Protein AF-A0A9X0RTL1-F1 (afdb_monomer_lite)

Structure (mmCIF, N/CA/C/O backbone):
data_AF-A0A9X0RTL1-F1
#
_entry.id   AF-A0A9X0RTL1-F1
#
loop_
_atom_site.group_PDB
_atom_site.id
_atom_site.type_symbol
_atom_site.label_atom_id
_atom_site.label_alt_id
_atom_site.label_comp_id
_atom_site.label_asym_id
_atom_site.label_entity_id
_atom_site.label_seq_id
_atom_site.pdbx_PDB_ins_code
_atom_site.Cartn_x
_atom_site.Cartn_y
_atom_site.Cartn_z
_atom_site.occupancy
_atom_site.B_iso_or_equiv
_atom_site.auth_seq_id
_atom_site.auth_comp_id
_atom_site.auth_asym_id
_atom_site.auth_atom_id
_atom_site.pdbx_PDB_model_num
ATOM 1 N N . MET A 1 1 ? 36.700 43.758 -22.599 1.00 49.62 1 MET A N 1
ATOM 2 C CA . MET A 1 1 ? 37.039 42.354 -22.897 1.00 49.62 1 MET A CA 1
ATOM 3 C C . MET A 1 1 ? 35.869 41.517 -22.411 1.00 49.62 1 MET A C 1
ATOM 5 O O . MET A 1 1 ? 35.701 41.418 -21.204 1.00 49.62 1 MET A O 1
ATOM 9 N N . MET A 1 2 ? 34.995 41.052 -23.309 1.00 46.25 2 MET A N 1
ATOM 10 C CA . MET A 1 2 ? 33.991 40.045 -22.949 1.00 46.25 2 MET A CA 1
ATOM 11 C C . MET A 1 2 ? 34.729 38.716 -22.858 1.00 46.25 2 MET A C 1
ATOM 13 O O . MET A 1 2 ? 35.279 38.254 -23.850 1.00 46.25 2 MET A O 1
ATOM 17 N N . THR A 1 3 ? 34.819 38.157 -21.659 1.00 54.69 3 THR A N 1
ATOM 18 C CA . THR A 1 3 ? 35.261 36.779 -21.466 1.00 54.69 3 THR A CA 1
ATOM 19 C C . THR A 1 3 ? 34.149 35.872 -21.978 1.00 54.69 3 THR A C 1
ATOM 21 O O . THR A 1 3 ? 33.061 35.871 -21.403 1.00 54.69 3 THR A O 1
ATOM 24 N N . GLU A 1 4 ? 34.396 35.152 -23.071 1.00 53.84 4 GLU A N 1
ATOM 25 C CA . GLU A 1 4 ? 33.546 34.037 -23.487 1.00 53.84 4 GLU A CA 1
ATOM 26 C C . GLU A 1 4 ? 33.506 33.017 -22.344 1.00 53.84 4 GLU A C 1
ATOM 28 O O . GLU A 1 4 ? 34.544 32.582 -21.840 1.00 53.84 4 GLU A O 1
ATOM 33 N N . VAL A 1 5 ? 32.299 32.710 -21.872 1.00 61.47 5 VAL A N 1
ATOM 34 C CA . VAL A 1 5 ? 32.075 31.659 -20.880 1.00 61.47 5 VAL A CA 1
ATOM 35 C C . VAL A 1 5 ? 32.164 30.342 -21.653 1.00 61.47 5 VAL A C 1
ATOM 37 O O . VAL A 1 5 ? 31.440 30.210 -22.638 1.00 61.47 5 VAL A O 1
ATOM 40 N N . PRO A 1 6 ? 33.053 29.402 -21.296 1.00 62.47 6 PRO A N 1
ATOM 41 C CA . PRO A 1 6 ? 33.150 28.146 -22.026 1.00 62.47 6 PRO A CA 1
ATOM 42 C C . PRO A 1 6 ? 31.836 27.370 -21.888 1.00 62.47 6 PRO A C 1
ATOM 44 O O . PRO A 1 6 ? 31.351 27.175 -20.771 1.00 62.47 6 PRO A O 1
ATOM 47 N N . ASP A 1 7 ? 31.277 26.936 -23.018 1.00 62.09 7 ASP A N 1
ATOM 48 C CA . ASP A 1 7 ? 30.172 25.980 -23.053 1.00 62.09 7 ASP A CA 1
ATOM 49 C C . ASP A 1 7 ? 30.628 24.695 -22.352 1.00 62.09 7 ASP A C 1
ATOM 51 O O . ASP A 1 7 ? 31.564 24.018 -22.786 1.00 62.09 7 ASP A O 1
ATOM 55 N N . VAL A 1 8 ? 30.011 24.387 -21.213 1.00 63.62 8 VAL A N 1
ATOM 56 C CA . VAL A 1 8 ? 30.230 23.116 -20.525 1.00 63.62 8 VAL A CA 1
ATOM 57 C C . VAL A 1 8 ? 29.354 22.086 -21.225 1.00 63.62 8 VAL A C 1
ATOM 59 O O . VAL A 1 8 ? 28.162 21.986 -20.939 1.00 63.62 8 VAL A O 1
ATOM 62 N N . GLU A 1 9 ? 29.933 21.321 -22.149 1.00 72.56 9 GLU A N 1
ATOM 63 C CA . GLU A 1 9 ? 29.260 20.154 -22.719 1.00 72.56 9 GLU A CA 1
ATOM 64 C C . GLU A 1 9 ? 29.045 19.109 -21.615 1.00 72.56 9 GLU A C 1
ATOM 66 O O . GLU A 1 9 ? 29.993 18.536 -21.073 1.00 72.56 9 GLU A O 1
ATOM 71 N N . ILE A 1 10 ? 27.783 18.877 -21.250 1.00 76.50 10 ILE A N 1
ATOM 72 C CA . ILE A 1 10 ? 27.404 17.804 -20.333 1.00 76.50 10 ILE A CA 1
ATOM 73 C C . ILE A 1 10 ? 27.265 16.527 -21.160 1.00 76.50 10 ILE A C 1
ATOM 75 O O . ILE A 1 10 ? 26.324 16.391 -21.94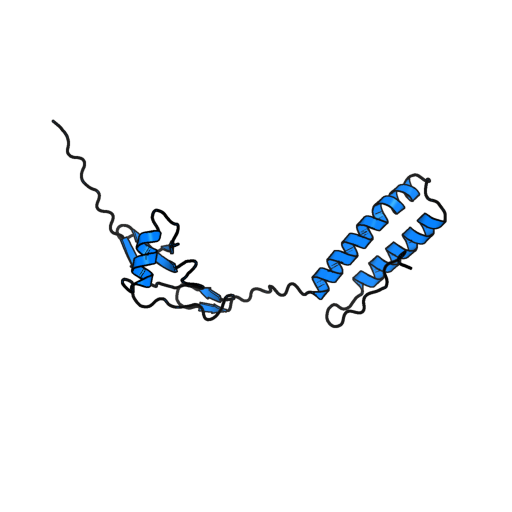1 1.00 76.50 10 ILE A O 1
ATOM 79 N N . ASN A 1 11 ? 28.183 15.578 -20.980 1.00 84.88 11 ASN A N 1
ATOM 80 C CA . ASN A 1 11 ? 28.073 14.264 -21.607 1.00 84.88 11 ASN A CA 1
ATOM 81 C C . ASN A 1 11 ? 27.231 13.334 -20.722 1.00 84.88 11 ASN A C 1
ATOM 83 O O . ASN A 1 11 ? 27.549 13.152 -19.544 1.00 84.88 11 ASN A O 1
ATOM 87 N N . ILE A 1 12 ? 26.175 12.738 -21.279 1.00 88.00 1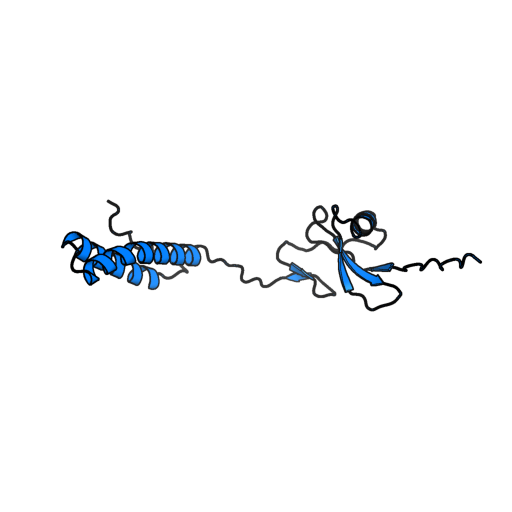2 ILE A N 1
ATOM 88 C CA . ILE A 1 12 ? 25.281 11.820 -20.561 1.00 88.00 12 ILE A CA 1
ATOM 89 C C . ILE A 1 12 ? 25.272 10.467 -21.270 1.00 88.00 12 ILE A C 1
ATOM 91 O O . ILE A 1 12 ? 24.780 10.335 -22.388 1.00 88.00 12 ILE A O 1
ATOM 95 N N . ASP A 1 13 ? 25.771 9.447 -20.581 1.00 91.56 13 ASP A N 1
ATOM 96 C CA . ASP A 1 13 ? 25.699 8.054 -21.008 1.00 91.56 13 ASP A CA 1
ATOM 97 C C . ASP A 1 13 ? 24.473 7.384 -20.384 1.00 91.56 13 ASP A C 1
ATOM 99 O O . ASP A 1 13 ? 24.298 7.424 -19.168 1.00 91.56 13 ASP A O 1
ATOM 103 N N . VAL A 1 14 ? 23.655 6.709 -21.195 1.00 92.50 14 VAL A N 1
ATOM 104 C CA . VAL A 1 14 ? 22.424 6.035 -20.746 1.00 92.50 14 VAL A CA 1
ATOM 105 C C . VAL A 1 14 ? 22.470 4.557 -21.120 1.00 92.50 14 VAL A C 1
ATOM 107 O O . VAL A 1 14 ? 22.787 4.208 -22.258 1.00 92.50 14 VAL A O 1
ATOM 110 N N . LYS A 1 15 ? 22.180 3.664 -20.165 1.00 92.69 15 LYS A N 1
ATOM 111 C CA . LYS A 1 15 ? 22.222 2.204 -20.367 1.00 92.69 15 LYS A CA 1
ATOM 112 C C . LYS A 1 15 ? 21.119 1.481 -19.594 1.00 92.69 15 LYS A C 1
ATOM 114 O O . LYS A 1 15 ? 20.515 2.020 -18.674 1.00 92.69 15 LYS A O 1
ATOM 119 N N . LYS A 1 16 ? 20.908 0.209 -19.954 1.00 92.19 16 LYS A N 1
ATOM 120 C CA . LYS A 1 16 ? 19.968 -0.730 -19.308 1.00 92.19 16 LYS A CA 1
ATOM 121 C C . LYS A 1 16 ? 18.547 -0.163 -19.133 1.00 92.19 16 LYS A C 1
ATOM 123 O O . LYS A 1 16 ? 18.049 -0.141 -17.999 1.00 92.19 16 LYS A O 1
ATOM 128 N N . PRO A 1 17 ? 17.895 0.259 -20.232 1.00 94.00 17 PRO A N 1
ATOM 129 C CA . PRO A 1 17 ? 16.516 0.704 -20.164 1.00 94.00 17 PRO A CA 1
ATOM 130 C C . PRO A 1 17 ? 15.613 -0.451 -19.719 1.00 94.00 17 PRO A C 1
ATOM 132 O O . PRO A 1 17 ? 15.705 -1.581 -20.215 1.00 94.00 17 PRO A O 1
ATOM 135 N N . ARG A 1 18 ? 14.749 -0.174 -18.752 1.00 94.44 18 ARG A N 1
ATOM 136 C CA . ARG A 1 18 ? 13.845 -1.143 -18.131 1.00 94.44 18 ARG A CA 1
ATOM 137 C C . ARG A 1 18 ? 12.577 -0.433 -17.680 1.00 94.44 18 ARG A C 1
ATOM 139 O O . ARG A 1 18 ? 12.607 0.754 -17.394 1.00 94.44 18 ARG A O 1
ATOM 146 N N . SER A 1 19 ? 11.461 -1.141 -17.644 1.00 93.12 19 SER A N 1
ATOM 147 C CA . SER A 1 19 ? 10.200 -0.538 -17.218 1.00 93.12 19 SER A CA 1
ATOM 148 C C . SER A 1 19 ? 9.235 -1.596 -16.698 1.00 93.12 19 SER A C 1
ATOM 150 O O . SER A 1 19 ? 9.256 -2.738 -17.162 1.00 93.12 19 SER A O 1
ATOM 152 N N . VAL A 1 20 ? 8.408 -1.217 -15.725 1.00 88.31 20 VAL A N 1
ATOM 153 C CA . VAL A 1 20 ? 7.230 -1.995 -15.314 1.00 88.31 20 VAL A CA 1
ATOM 154 C C . VAL A 1 20 ? 6.054 -1.701 -16.247 1.00 88.31 20 VAL A C 1
ATOM 156 O O . VAL A 1 20 ? 5.372 -2.629 -16.668 1.00 88.31 20 VAL A O 1
ATOM 159 N N . ASP A 1 21 ? 5.875 -0.431 -16.608 1.00 89.31 21 ASP A N 1
ATOM 160 C CA . ASP A 1 21 ? 4.867 0.057 -17.544 1.00 89.31 21 ASP A CA 1
ATOM 161 C C . ASP A 1 21 ? 5.450 1.232 -18.341 1.00 89.31 21 ASP A C 1
ATOM 163 O O . ASP A 1 21 ? 5.743 2.299 -17.791 1.00 89.31 21 ASP A O 1
ATOM 167 N N . THR A 1 22 ? 5.644 1.016 -19.643 1.00 89.38 22 THR A N 1
ATOM 168 C CA . THR A 1 22 ? 6.265 1.999 -20.533 1.00 89.38 22 THR A CA 1
ATOM 169 C C . THR A 1 22 ? 5.404 3.224 -20.776 1.00 89.38 22 THR A C 1
ATOM 171 O O . THR A 1 22 ? 5.963 4.210 -21.231 1.00 89.38 22 THR A O 1
ATOM 174 N N . ASP A 1 23 ? 4.102 3.185 -20.474 1.00 88.88 23 ASP A N 1
ATOM 175 C CA . ASP A 1 23 ? 3.225 4.357 -20.572 1.00 88.88 23 ASP A CA 1
ATOM 176 C C . ASP A 1 23 ? 3.381 5.290 -19.357 1.00 88.88 23 ASP A C 1
ATOM 178 O O . ASP A 1 23 ? 3.018 6.467 -19.416 1.00 88.88 23 ASP A O 1
ATOM 182 N N . ILE A 1 24 ? 3.943 4.779 -18.253 1.00 88.31 24 ILE A N 1
ATOM 183 C CA . ILE A 1 24 ? 4.144 5.516 -16.999 1.00 88.31 24 ILE A CA 1
ATOM 184 C C . ILE A 1 24 ? 5.581 6.028 -16.893 1.00 88.31 24 ILE A C 1
ATOM 186 O O . ILE A 1 24 ? 5.800 7.206 -16.606 1.00 88.31 24 ILE A O 1
ATOM 190 N N . SER A 1 25 ? 6.571 5.155 -17.087 1.00 92.31 25 SER A N 1
ATOM 191 C CA . SER A 1 25 ? 7.980 5.519 -16.931 1.00 92.31 25 SER A CA 1
ATOM 192 C C . SER A 1 25 ? 8.931 4.530 -17.598 1.00 92.31 25 SER A C 1
ATOM 194 O O . SER A 1 25 ? 8.589 3.388 -17.906 1.00 92.31 25 SER A O 1
ATOM 196 N N . VAL A 1 26 ? 10.177 4.956 -17.793 1.00 94.00 26 VAL A N 1
ATOM 197 C CA . VAL A 1 26 ? 11.299 4.083 -18.140 1.00 94.00 26 VAL A CA 1
ATOM 198 C C . VAL A 1 26 ? 12.447 4.359 -17.179 1.00 94.00 26 VAL A C 1
ATOM 200 O O . VAL A 1 26 ? 12.964 5.470 -17.107 1.00 94.00 26 VAL A O 1
ATOM 203 N N . ASP A 1 27 ? 12.874 3.336 -16.451 1.00 94.06 27 ASP A N 1
ATOM 204 C CA . ASP A 1 27 ? 14.078 3.391 -15.635 1.00 94.06 27 ASP A CA 1
ATOM 205 C C . ASP A 1 27 ? 15.314 3.120 -16.496 1.00 94.06 27 ASP A C 1
ATOM 207 O O . ASP A 1 27 ? 15.352 2.209 -17.328 1.00 94.06 27 ASP A O 1
ATOM 211 N N . VAL A 1 28 ? 16.368 3.886 -16.258 1.00 93.00 28 VAL A N 1
ATOM 212 C CA . VAL A 1 28 ? 17.665 3.761 -16.922 1.00 93.00 28 VAL A CA 1
ATOM 213 C C . VAL A 1 28 ? 18.791 3.903 -15.903 1.00 93.00 28 VAL A C 1
ATOM 215 O O . VAL A 1 28 ? 18.600 4.427 -14.807 1.00 93.00 28 VAL A O 1
ATOM 218 N N . ASP A 1 29 ? 19.983 3.434 -16.256 1.00 93.88 29 ASP A N 1
ATOM 219 C CA . ASP A 1 29 ? 21.209 3.793 -15.550 1.00 93.88 29 ASP A CA 1
ATOM 220 C C . ASP A 1 29 ? 21.864 4.949 -16.328 1.00 93.88 29 ASP A C 1
ATOM 222 O O . ASP A 1 29 ? 22.193 4.774 -17.507 1.00 93.88 29 ASP A O 1
ATOM 226 N N . ILE A 1 30 ? 22.062 6.106 -15.688 1.00 92.56 30 ILE A N 1
ATOM 227 C CA . ILE A 1 30 ? 22.709 7.283 -16.291 1.00 92.56 30 ILE A CA 1
ATOM 228 C C . ILE A 1 30 ? 24.076 7.557 -15.666 1.00 92.56 30 ILE A C 1
ATOM 230 O O . ILE A 1 30 ? 24.255 7.403 -14.461 1.00 92.56 30 ILE A O 1
ATOM 234 N N . SER A 1 31 ? 25.032 7.990 -16.481 1.00 93.19 31 SER A N 1
ATOM 235 C CA . SER A 1 31 ? 26.345 8.486 -16.060 1.00 93.19 31 SER A CA 1
ATOM 236 C C . SER A 1 31 ? 26.544 9.879 -16.640 1.00 93.19 31 SER A C 1
ATOM 238 O O . SER A 1 31 ? 26.389 10.075 -17.844 1.00 93.19 31 SER A O 1
ATOM 240 N N . ILE A 1 32 ? 26.902 10.839 -15.793 1.00 89.94 32 ILE A N 1
ATOM 241 C CA . ILE A 1 32 ? 27.123 12.232 -16.190 1.00 89.94 32 ILE A CA 1
ATOM 242 C C . ILE A 1 32 ? 28.624 12.504 -16.146 1.00 89.94 32 ILE A C 1
ATOM 244 O O . ILE A 1 32 ? 29.258 12.292 -15.115 1.00 89.94 32 ILE A O 1
ATOM 248 N N . ASN A 1 33 ? 29.196 12.972 -17.256 1.00 89.69 33 ASN A N 1
ATOM 249 C CA . ASN A 1 33 ? 30.616 13.313 -17.393 1.00 89.69 33 ASN A CA 1
ATOM 250 C C . ASN A 1 33 ? 31.573 12.182 -16.965 1.00 89.69 33 ASN A C 1
ATOM 252 O O . ASN A 1 33 ? 32.636 12.432 -16.399 1.00 89.69 33 ASN A O 1
ATOM 256 N N . GLY A 1 34 ? 31.185 10.930 -17.229 1.00 84.31 34 GLY A N 1
ATOM 257 C CA . GLY A 1 34 ? 31.974 9.744 -16.885 1.00 84.31 34 GLY A CA 1
ATOM 258 C C . GLY A 1 34 ? 31.966 9.367 -15.399 1.00 84.31 34 GLY A C 1
ATOM 259 O O . GLY A 1 34 ? 32.825 8.595 -14.977 1.00 84.31 34 GLY A O 1
ATOM 260 N N . ALA A 1 35 ? 31.036 9.912 -14.607 1.00 90.56 35 ALA A N 1
ATOM 261 C CA . ALA A 1 35 ? 30.804 9.490 -13.229 1.00 90.56 35 ALA A CA 1
ATOM 262 C C . ALA A 1 35 ? 30.204 8.071 -13.142 1.00 90.56 35 ALA A C 1
ATOM 264 O O . ALA A 1 35 ? 29.884 7.433 -14.145 1.00 90.56 35 ALA A O 1
ATOM 265 N N . ASP A 1 36 ? 30.031 7.575 -11.916 1.00 92.06 36 ASP A N 1
ATOM 266 C CA . ASP A 1 36 ? 29.373 6.291 -11.691 1.00 92.06 36 ASP A CA 1
ATOM 267 C C . ASP A 1 36 ? 27.927 6.297 -12.199 1.00 92.06 36 ASP A C 1
ATOM 269 O O . ASP A 1 36 ? 27.198 7.287 -12.090 1.00 92.06 36 ASP A O 1
ATOM 273 N N . PHE A 1 37 ? 27.504 5.150 -12.733 1.00 92.00 37 PHE A N 1
ATOM 274 C CA . PHE A 1 37 ? 26.134 4.958 -13.185 1.00 92.00 37 PHE A CA 1
ATOM 275 C C . PHE A 1 37 ? 25.171 4.945 -11.997 1.00 92.00 37 PHE A C 1
ATOM 277 O O . PHE A 1 37 ? 25.270 4.086 -11.117 1.00 92.00 37 PHE A O 1
ATOM 284 N N . ILE A 1 38 ? 24.199 5.852 -12.022 1.00 90.25 38 ILE A N 1
ATOM 285 C CA . ILE A 1 38 ? 23.118 5.933 -11.041 1.00 90.25 38 ILE A CA 1
ATOM 286 C C . ILE A 1 38 ? 21.777 5.569 -11.688 1.00 90.25 38 ILE A C 1
ATOM 288 O O . ILE A 1 38 ? 21.574 5.845 -12.874 1.00 90.25 38 ILE A O 1
ATOM 292 N N . PRO A 1 39 ? 20.847 4.948 -10.943 1.00 91.06 39 PRO A N 1
ATOM 293 C CA . PRO A 1 39 ? 19.499 4.726 -11.441 1.00 91.06 39 PRO A CA 1
ATOM 294 C C . PRO A 1 39 ? 18.761 6.064 -11.574 1.00 91.06 39 PRO A C 1
ATOM 296 O O . PRO A 1 39 ? 18.812 6.905 -10.677 1.00 91.06 39 PRO A O 1
ATOM 299 N N . PHE A 1 40 ? 18.051 6.234 -12.683 1.00 91.56 40 PHE A N 1
ATOM 300 C CA . PHE A 1 40 ? 17.206 7.386 -12.959 1.00 91.56 40 PHE A CA 1
ATOM 301 C C . PHE A 1 40 ? 15.894 6.923 -13.590 1.00 91.56 40 PHE A C 1
ATOM 303 O O . PHE A 1 40 ? 15.897 6.101 -14.507 1.00 91.56 40 PHE A O 1
ATOM 310 N N . THR A 1 41 ? 14.782 7.461 -13.101 1.00 92.81 41 THR A N 1
ATOM 311 C CA . THR A 1 41 ? 13.443 7.185 -13.626 1.00 92.81 41 THR A CA 1
ATOM 312 C C . THR A 1 41 ? 13.047 8.322 -14.555 1.00 92.81 41 THR A C 1
ATOM 314 O O . THR A 1 41 ? 12.916 9.456 -14.106 1.00 92.81 41 THR A O 1
ATOM 317 N N . ALA A 1 42 ? 12.875 8.021 -15.841 1.00 93.25 42 ALA A N 1
ATOM 318 C CA . ALA A 1 42 ? 12.453 8.971 -16.861 1.00 93.25 42 ALA A CA 1
ATOM 319 C C . ALA A 1 42 ? 10.946 8.843 -17.112 1.00 93.25 42 ALA A C 1
ATOM 321 O O . ALA A 1 42 ? 10.455 7.753 -17.413 1.00 93.25 42 ALA A O 1
ATOM 322 N N . MET A 1 43 ? 10.212 9.946 -17.007 1.00 92.56 43 MET A N 1
ATOM 323 C CA . MET A 1 43 ? 8.762 9.989 -17.194 1.00 92.56 43 MET A CA 1
ATOM 324 C C . MET A 1 43 ? 8.378 10.857 -18.399 1.00 92.56 43 MET A C 1
ATOM 326 O O . MET A 1 43 ? 9.091 11.808 -18.738 1.00 92.56 43 MET A O 1
ATOM 330 N N . PRO A 1 44 ? 7.208 10.615 -19.021 1.00 90.19 44 PRO A N 1
ATOM 331 C CA . PRO A 1 44 ? 6.715 11.448 -20.115 1.00 90.19 44 PRO A CA 1
ATOM 332 C C . PRO A 1 44 ? 6.448 12.901 -19.690 1.00 90.19 44 PRO A C 1
ATOM 334 O O . PRO A 1 44 ? 6.421 13.776 -20.549 1.00 90.19 44 PRO A O 1
ATOM 337 N N . GLY A 1 45 ? 6.255 13.177 -18.397 1.00 88.50 45 GLY A N 1
ATOM 338 C CA . GLY A 1 45 ? 6.011 14.527 -17.873 1.00 88.50 45 GLY A CA 1
ATOM 339 C C . GLY A 1 45 ? 7.256 15.296 -17.413 1.00 88.50 45 GLY A C 1
ATOM 340 O O . GLY A 1 45 ? 7.121 16.453 -17.015 1.00 88.50 45 GLY A O 1
ATOM 341 N N . ASP A 1 46 ? 8.446 14.690 -17.429 1.00 87.06 46 ASP A N 1
ATOM 342 C CA . ASP A 1 46 ? 9.644 15.303 -16.843 1.00 87.06 46 ASP A CA 1
ATOM 343 C C . ASP A 1 46 ? 10.255 16.382 -17.739 1.00 87.06 46 ASP A C 1
ATOM 345 O O . ASP A 1 46 ? 10.405 16.198 -18.937 1.00 87.06 46 ASP A O 1
ATOM 349 N N . SER A 1 47 ? 10.757 17.477 -17.172 1.00 84.50 47 SER A N 1
ATOM 350 C CA . SER A 1 47 ? 11.488 18.475 -17.969 1.00 84.50 47 SER A CA 1
ATOM 351 C C . SER A 1 47 ? 12.836 17.955 -18.493 1.00 84.50 47 SER A C 1
ATOM 353 O O . SER A 1 47 ? 13.188 18.218 -19.638 1.00 84.50 47 SER A O 1
ATOM 355 N N . ALA A 1 48 ? 13.581 17.209 -17.671 1.00 81.00 48 ALA A N 1
ATOM 356 C CA . ALA A 1 48 ? 14.884 16.636 -18.032 1.00 81.00 48 ALA A CA 1
ATOM 357 C C . ALA A 1 48 ? 14.797 15.159 -18.460 1.00 81.00 48 ALA A C 1
ATOM 359 O O . ALA A 1 48 ? 15.558 14.706 -19.311 1.00 81.00 48 ALA A O 1
ATOM 360 N N . GLY A 1 49 ? 13.862 14.404 -17.877 1.00 86.00 49 GLY A N 1
ATOM 361 C CA . GLY A 1 49 ? 13.677 12.978 -18.152 1.00 86.00 49 GLY A CA 1
ATOM 362 C C . GLY A 1 49 ? 12.900 12.679 -19.435 1.00 86.00 49 GLY A C 1
ATOM 363 O O . GLY A 1 49 ? 13.063 11.595 -19.988 1.00 86.00 49 GLY A O 1
ATOM 364 N N . HIS A 1 50 ? 12.107 13.621 -19.959 1.00 92.75 50 HIS A N 1
ATOM 365 C CA . HIS A 1 50 ? 11.241 13.370 -21.116 1.00 92.75 50 HIS A CA 1
ATOM 366 C C . HIS A 1 50 ? 12.012 12.975 -22.378 1.00 92.75 50 HIS A C 1
ATOM 368 O O . HIS A 1 50 ? 11.602 12.063 -23.093 1.00 92.75 50 HIS A O 1
ATOM 374 N N . GLU A 1 51 ? 13.159 13.604 -22.645 1.00 91.44 51 GLU A N 1
ATOM 375 C CA . GLU A 1 51 ? 13.970 13.243 -23.811 1.00 91.44 51 GLU A CA 1
ATOM 376 C C . GLU A 1 51 ? 14.533 11.820 -23.685 1.00 91.44 51 GLU A C 1
ATOM 378 O O . GLU A 1 51 ? 14.477 11.039 -24.636 1.00 91.44 51 GLU A O 1
ATOM 383 N N . ILE A 1 52 ? 15.018 11.457 -22.494 1.00 92.06 52 ILE A N 1
ATOM 384 C CA . ILE A 1 52 ? 15.515 10.108 -22.197 1.00 92.06 52 ILE A CA 1
ATOM 385 C C . ILE A 1 52 ? 14.384 9.087 -22.352 1.00 92.06 52 ILE A C 1
ATOM 387 O O . ILE A 1 52 ? 14.589 8.033 -22.952 1.00 92.06 52 ILE A O 1
ATOM 391 N N . TYR A 1 53 ? 13.187 9.408 -21.863 1.00 93.38 53 TYR A N 1
ATOM 392 C CA . TYR A 1 53 ? 12.001 8.571 -22.004 1.00 93.38 53 TYR A CA 1
ATOM 393 C C . TYR A 1 53 ? 11.677 8.298 -23.483 1.00 93.38 53 TYR A C 1
ATOM 395 O O . TYR A 1 53 ? 11.595 7.139 -23.890 1.00 93.38 53 TYR A O 1
ATOM 403 N N . LEU A 1 54 ? 11.587 9.341 -24.318 1.00 93.25 54 LEU A N 1
ATOM 404 C CA . LEU A 1 54 ? 11.294 9.193 -25.749 1.00 93.25 54 LEU A CA 1
ATOM 405 C C . LEU A 1 54 ? 12.374 8.394 -26.490 1.00 93.25 54 LEU A C 1
ATOM 407 O O . LEU A 1 54 ? 12.052 7.491 -27.264 1.00 93.25 54 LEU A O 1
ATOM 411 N N . LYS A 1 55 ? 13.653 8.687 -26.234 1.00 93.38 55 LYS A N 1
ATOM 412 C CA . LYS A 1 55 ? 14.785 7.968 -26.841 1.00 93.38 55 LYS A CA 1
ATOM 413 C C . LYS A 1 55 ? 14.825 6.499 -26.423 1.00 93.38 55 LYS A C 1
ATOM 415 O O . LYS A 1 55 ? 15.105 5.627 -27.246 1.00 93.38 55 LYS A O 1
ATOM 420 N N . ALA A 1 56 ? 14.486 6.198 -25.170 1.00 93.31 56 ALA A N 1
ATOM 421 C CA . ALA A 1 56 ? 14.373 4.823 -24.701 1.00 93.31 56 ALA A CA 1
ATOM 422 C C . ALA A 1 56 ? 13.254 4.066 -25.433 1.00 93.31 56 ALA A C 1
ATOM 424 O O . ALA A 1 56 ? 13.485 2.943 -25.881 1.00 93.31 56 ALA A O 1
ATOM 425 N N . LEU A 1 57 ? 12.078 4.684 -25.608 1.00 92.50 57 LEU A N 1
ATOM 426 C CA . LEU A 1 57 ? 10.968 4.099 -26.374 1.00 92.50 57 LEU A CA 1
ATOM 427 C C . LEU A 1 57 ? 11.321 3.889 -27.852 1.00 92.50 57 LEU A C 1
ATOM 429 O O . LEU A 1 57 ? 10.904 2.897 -28.447 1.00 92.50 57 LEU A O 1
ATOM 433 N N . ASN A 1 58 ? 12.128 4.784 -28.426 1.00 93.88 58 ASN A N 1
ATOM 434 C CA . ASN A 1 58 ? 12.636 4.660 -29.792 1.00 93.88 58 ASN A CA 1
ATOM 435 C C . ASN A 1 58 ? 13.727 3.578 -29.943 1.00 93.88 58 ASN A C 1
ATOM 437 O O . ASN A 1 58 ? 14.084 3.200 -31.058 1.00 93.88 58 ASN A O 1
ATOM 441 N N . GLY A 1 59 ? 14.240 3.042 -28.830 1.00 91.06 59 GLY A N 1
ATOM 442 C CA . GLY A 1 59 ? 15.263 1.998 -28.813 1.00 91.06 59 GLY A CA 1
ATOM 443 C C . GLY A 1 59 ? 16.701 2.511 -28.911 1.00 91.06 59 GLY A C 1
ATOM 444 O O . GLY A 1 59 ? 17.615 1.698 -29.063 1.00 91.06 59 GLY A O 1
ATOM 445 N N . ASP A 1 60 ? 16.931 3.818 -28.769 1.00 92.38 60 ASP A N 1
ATOM 446 C CA . ASP A 1 60 ? 18.259 4.442 -28.880 1.00 92.38 60 ASP A CA 1
ATOM 447 C C . ASP A 1 60 ? 19.234 3.927 -27.805 1.00 92.38 60 ASP A C 1
ATOM 449 O O . ASP A 1 60 ? 20.447 3.884 -28.010 1.00 92.38 60 ASP A O 1
ATOM 453 N N . TYR A 1 61 ? 18.702 3.475 -26.664 1.00 92.06 61 TYR A N 1
ATOM 454 C CA . TYR A 1 61 ? 19.466 2.887 -25.555 1.00 92.06 61 TYR A CA 1
ATOM 455 C C . TYR A 1 61 ? 19.406 1.353 -25.524 1.00 92.06 61 TYR A C 1
ATOM 457 O O . TYR A 1 61 ? 19.779 0.717 -24.533 1.00 92.06 61 TYR A O 1
ATOM 465 N N . GLY A 1 62 ? 18.934 0.747 -26.6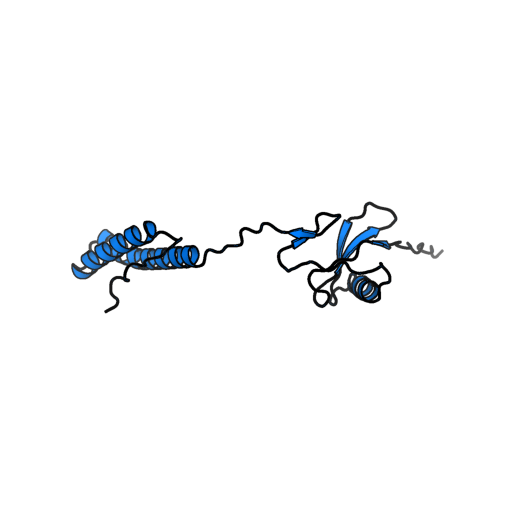14 1.00 90.56 62 GLY A N 1
ATOM 466 C CA . GLY A 1 62 ? 18.668 -0.678 -26.723 1.00 90.56 62 GLY A CA 1
ATOM 467 C C . GLY A 1 62 ? 17.251 -1.058 -26.296 1.00 90.56 62 GLY A C 1
ATOM 468 O O . GLY A 1 62 ? 16.403 -0.224 -25.986 1.00 90.56 62 GLY A O 1
ATOM 469 N N . LYS A 1 63 ? 16.982 -2.365 -26.302 1.00 92.38 63 LYS A N 1
ATOM 470 C CA . LYS A 1 63 ? 15.657 -2.907 -25.991 1.00 92.38 63 LYS A CA 1
ATOM 471 C C . LYS A 1 63 ? 15.302 -2.679 -24.518 1.00 92.38 63 LYS A C 1
ATOM 473 O O . LYS A 1 63 ? 16.022 -3.150 -23.637 1.00 92.38 63 LYS A O 1
ATOM 478 N N . ILE A 1 64 ? 14.149 -2.056 -24.270 1.00 92.94 64 ILE A N 1
ATOM 479 C CA . ILE A 1 64 ? 13.579 -1.930 -22.926 1.00 92.94 64 ILE A CA 1
ATOM 480 C C . ILE A 1 64 ? 13.290 -3.326 -22.369 1.00 92.94 64 ILE A C 1
ATOM 482 O O . ILE A 1 64 ? 12.572 -4.130 -22.972 1.00 92.94 64 ILE A O 1
ATOM 486 N N . THR A 1 65 ? 13.856 -3.621 -21.203 1.00 93.94 65 THR A N 1
ATOM 487 C CA . THR A 1 65 ? 13.562 -4.860 -20.481 1.00 93.94 65 THR A CA 1
ATOM 488 C C . THR A 1 65 ? 12.313 -4.661 -19.634 1.00 93.94 65 THR A C 1
ATOM 490 O O . THR A 1 65 ? 12.369 -4.021 -18.584 1.00 93.94 65 THR A O 1
ATOM 493 N N . LEU A 1 66 ? 11.194 -5.227 -20.081 1.00 93.50 66 LEU A N 1
ATOM 494 C CA . LEU A 1 66 ? 9.935 -5.173 -19.344 1.00 93.50 66 LEU A CA 1
ATOM 495 C C . LEU A 1 66 ? 9.975 -6.064 -18.103 1.00 93.50 66 LEU A C 1
ATOM 497 O O . LEU A 1 66 ? 10.555 -7.156 -18.124 1.00 93.50 66 LEU A O 1
ATOM 501 N N . SER A 1 67 ? 9.361 -5.581 -17.030 1.00 91.06 67 SER A N 1
ATOM 502 C CA . SER A 1 67 ? 9.127 -6.374 -15.833 1.00 91.06 67 SER A CA 1
ATOM 503 C C . SER A 1 67 ? 8.214 -7.567 -16.144 1.00 91.06 67 SER A C 1
ATOM 505 O O . SER A 1 67 ? 7.247 -7.410 -16.891 1.00 91.06 67 SER A O 1
ATOM 507 N N . PRO A 1 68 ? 8.460 -8.761 -15.568 1.00 89.75 68 PRO A N 1
ATOM 508 C CA . PRO A 1 68 ? 7.542 -9.894 -15.692 1.00 89.75 68 PRO A CA 1
ATOM 509 C C . PRO A 1 68 ? 6.156 -9.649 -15.072 1.00 89.75 68 PRO A C 1
ATOM 511 O O . PRO A 1 68 ? 5.219 -10.381 -15.378 1.00 89.75 68 PRO A O 1
ATOM 514 N N . GLY A 1 69 ? 6.031 -8.660 -14.183 1.00 83.38 69 GLY A N 1
ATOM 515 C CA . GLY A 1 69 ? 4.781 -8.274 -13.532 1.00 83.38 69 GLY A CA 1
ATOM 516 C C . GLY A 1 69 ? 4.969 -7.080 -12.587 1.00 83.38 69 GLY A C 1
ATOM 517 O O . GLY A 1 69 ? 6.098 -6.614 -12.414 1.00 83.38 69 GLY A O 1
ATOM 518 N N . PRO A 1 70 ? 3.892 -6.587 -11.959 1.00 79.88 70 PRO A N 1
ATOM 519 C CA . PRO A 1 70 ? 3.960 -5.449 -11.037 1.00 79.88 70 PRO A CA 1
ATOM 520 C C . PRO A 1 70 ? 4.782 -5.752 -9.771 1.00 79.88 70 PRO A C 1
ATOM 522 O O . PRO A 1 70 ? 5.434 -4.863 -9.232 1.00 79.88 70 PRO A O 1
ATOM 525 N N . ASP A 1 71 ? 4.845 -7.019 -9.349 1.00 81.94 71 ASP A N 1
ATOM 526 C CA . ASP A 1 71 ? 5.495 -7.447 -8.102 1.00 81.94 71 ASP A CA 1
ATOM 527 C C . ASP A 1 71 ? 6.971 -7.824 -8.291 1.00 81.94 71 ASP A C 1
ATOM 529 O O . ASP A 1 71 ? 7.456 -8.807 -7.735 1.00 81.94 71 ASP A O 1
ATOM 533 N N . TYR A 1 72 ? 7.712 -7.096 -9.122 1.00 86.25 72 TYR A N 1
ATOM 534 C CA . TYR A 1 72 ? 9.131 -7.359 -9.378 1.00 86.25 72 TYR A CA 1
ATOM 535 C C . TYR A 1 72 ? 9.955 -6.093 -9.169 1.00 86.25 72 TYR A C 1
ATOM 537 O O . TYR A 1 72 ? 9.583 -5.007 -9.601 1.00 86.25 72 TYR A O 1
ATOM 545 N N . LEU A 1 73 ? 11.125 -6.247 -8.549 1.00 83.62 73 LEU A N 1
ATOM 546 C CA . LEU A 1 73 ? 12.113 -5.181 -8.402 1.00 83.62 73 LEU A CA 1
ATOM 547 C C . LEU A 1 73 ? 13.339 -5.460 -9.261 1.00 83.62 73 LEU A C 1
ATOM 549 O O . LEU A 1 73 ? 13.763 -6.606 -9.441 1.00 83.62 73 LEU A O 1
ATOM 553 N N . TRP A 1 74 ? 13.955 -4.395 -9.765 1.00 86.25 74 TRP A N 1
ATOM 554 C CA . TRP A 1 74 ? 15.215 -4.506 -10.481 1.00 86.25 74 TRP A CA 1
ATOM 555 C C . TRP A 1 74 ? 16.395 -4.627 -9.511 1.00 86.25 74 TRP A C 1
ATOM 557 O O . TRP A 1 74 ? 16.701 -3.702 -8.766 1.00 86.25 74 TRP A O 1
ATOM 567 N N . SER A 1 75 ? 17.133 -5.739 -9.564 1.00 82.25 75 SER A N 1
ATOM 568 C CA . SER A 1 75 ? 18.294 -5.988 -8.692 1.00 82.25 75 SER A CA 1
ATOM 569 C C . SER A 1 75 ? 19.618 -5.412 -9.237 1.00 82.25 75 SER A C 1
ATOM 571 O O . SER A 1 75 ? 20.697 -5.923 -8.924 1.00 82.25 75 SER A O 1
ATOM 573 N N . GLY A 1 76 ? 19.562 -4.464 -10.176 1.00 78.94 76 GLY A N 1
ATOM 574 C CA . GLY A 1 76 ? 20.722 -3.914 -10.901 1.00 78.94 76 GLY A CA 1
ATOM 575 C C . GLY A 1 76 ? 21.169 -4.722 -12.134 1.00 78.94 76 GLY A C 1
ATOM 576 O O . GLY A 1 76 ? 21.858 -4.192 -13.015 1.00 78.94 76 GLY A O 1
ATOM 577 N N . ARG A 1 77 ? 20.770 -6.000 -12.222 1.00 82.25 77 ARG A N 1
ATOM 578 C CA . ARG A 1 77 ? 21.103 -6.912 -13.339 1.00 82.25 77 ARG A CA 1
ATOM 579 C C . ARG A 1 77 ? 19.912 -7.671 -13.913 1.00 82.25 77 ARG A C 1
ATOM 581 O O . ARG A 1 77 ? 19.960 -8.047 -15.079 1.00 82.25 77 ARG A O 1
ATOM 588 N N . LYS A 1 78 ? 18.895 -7.953 -13.101 1.00 88.06 78 LYS A N 1
ATOM 589 C CA . LYS A 1 78 ? 17.698 -8.685 -13.513 1.00 88.06 78 LYS A CA 1
ATOM 590 C C . LYS A 1 78 ? 16.510 -8.290 -12.648 1.00 88.06 78 LYS A C 1
ATOM 592 O O . LYS A 1 78 ? 16.692 -7.835 -11.518 1.00 88.06 78 LYS A O 1
ATOM 597 N N . TRP A 1 79 ? 15.314 -8.533 -13.166 1.00 89.94 79 TRP A N 1
ATOM 598 C CA . TRP A 1 79 ? 14.098 -8.521 -12.369 1.00 89.94 79 TRP A CA 1
ATOM 599 C C . TRP A 1 79 ? 14.134 -9.666 -11.358 1.00 89.94 79 TRP A C 1
ATOM 601 O O . TRP A 1 79 ? 14.481 -10.804 -11.688 1.00 89.94 79 TRP A O 1
ATOM 611 N N . VAL A 1 80 ? 13.806 -9.350 -10.115 1.00 87.44 80 VAL A N 1
ATOM 612 C CA . VAL A 1 80 ? 13.666 -10.297 -9.015 1.00 87.44 80 VAL A CA 1
ATOM 613 C C . VAL A 1 80 ? 12.259 -10.129 -8.480 1.00 87.44 80 VAL A C 1
ATOM 615 O O . VAL A 1 80 ? 11.840 -8.999 -8.234 1.00 87.44 80 VAL A O 1
ATOM 618 N N . ALA A 1 81 ? 11.535 -11.243 -8.341 1.00 85.31 81 ALA A N 1
ATOM 619 C CA . ALA A 1 81 ? 10.214 -11.235 -7.733 1.00 85.31 81 ALA A CA 1
ATOM 620 C C . ALA A 1 81 ? 10.336 -10.568 -6.367 1.00 85.31 81 ALA A C 1
ATOM 622 O O . ALA A 1 81 ? 11.109 -11.006 -5.508 1.00 85.31 81 ALA A O 1
ATOM 623 N N . ASN A 1 82 ? 9.630 -9.462 -6.215 1.00 75.94 82 ASN A N 1
ATOM 624 C CA . ASN A 1 82 ? 9.534 -8.777 -4.962 1.00 75.94 82 ASN A CA 1
ATOM 625 C C . ASN A 1 82 ? 8.709 -9.688 -4.063 1.00 75.94 82 ASN A C 1
ATOM 627 O O . ASN A 1 82 ? 7.530 -9.923 -4.314 1.00 75.94 82 ASN A O 1
ATOM 631 N N . GLN A 1 83 ? 9.333 -10.239 -3.025 1.00 66.12 83 GLN A N 1
ATOM 632 C CA . GLN A 1 83 ? 8.595 -10.883 -1.946 1.00 66.12 83 GLN A CA 1
ATOM 633 C C . GLN A 1 83 ? 7.933 -9.795 -1.101 1.00 66.12 83 GLN A C 1
ATOM 635 O O . GLN A 1 83 ? 8.142 -9.750 0.111 1.00 66.12 83 GLN A O 1
ATOM 640 N N . ILE A 1 84 ? 7.169 -8.888 -1.727 1.00 56.81 84 ILE A N 1
ATOM 641 C CA . ILE A 1 84 ? 6.261 -8.073 -0.946 1.00 56.81 84 ILE A CA 1
ATOM 642 C C . ILE A 1 84 ? 5.292 -9.076 -0.355 1.00 56.81 84 ILE A C 1
ATOM 644 O O . ILE A 1 84 ? 4.482 -9.686 -1.050 1.00 56.81 84 ILE A O 1
ATOM 648 N N . THR A 1 85 ? 5.392 -9.275 0.948 1.00 48.44 85 THR A N 1
ATOM 649 C CA . THR A 1 85 ? 4.302 -9.821 1.737 1.00 48.44 85 THR A CA 1
ATOM 650 C C . THR A 1 85 ? 3.195 -8.768 1.800 1.00 48.44 85 THR A C 1
ATOM 652 O O . THR A 1 85 ? 2.774 -8.387 2.882 1.00 48.44 85 THR A O 1
ATOM 655 N N . ASP A 1 86 ? 2.718 -8.294 0.647 1.00 50.41 86 ASP A N 1
ATOM 656 C CA . ASP A 1 86 ? 1.484 -7.521 0.501 1.00 50.41 86 ASP A CA 1
ATOM 657 C C . ASP A 1 86 ? 0.300 -8.487 0.413 1.00 50.41 86 ASP A C 1
ATOM 659 O O . ASP A 1 86 ? -0.717 -8.255 -0.232 1.00 50.41 86 ASP A O 1
ATOM 663 N N . SER A 1 87 ? 0.385 -9.586 1.161 1.00 52.28 87 SER A N 1
ATOM 664 C CA . SER A 1 87 ? -0.817 -10.159 1.730 1.00 52.28 87 SER A CA 1
ATOM 665 C C . SER A 1 87 ? -1.260 -9.211 2.841 1.00 52.28 87 SER A C 1
ATOM 667 O O . SER A 1 87 ? -1.085 -9.488 4.028 1.00 52.28 87 SER A O 1
ATOM 669 N N . VAL A 1 88 ? -1.887 -8.092 2.466 1.00 56.50 88 VAL A N 1
ATOM 670 C CA . VAL A 1 88 ? -3.052 -7.648 3.229 1.00 56.50 88 VAL A CA 1
ATOM 671 C C . VAL A 1 88 ? -3.970 -8.858 3.250 1.00 56.50 88 VAL A C 1
ATOM 673 O O . VAL A 1 88 ? -4.711 -9.123 2.310 1.00 56.50 88 VAL A O 1
ATOM 676 N N . ASN A 1 89 ? -3.824 -9.681 4.285 1.00 64.12 89 ASN A N 1
ATOM 677 C CA . ASN A 1 89 ? -4.746 -10.761 4.542 1.00 64.12 89 ASN A CA 1
ATOM 678 C C . ASN A 1 89 ? -6.086 -10.055 4.739 1.00 64.12 89 ASN A C 1
ATOM 680 O O . ASN A 1 89 ? -6.305 -9.450 5.783 1.00 64.12 89 ASN A O 1
ATOM 684 N N . GLU A 1 90 ? -6.958 -10.070 3.732 1.00 72.69 90 GLU A N 1
ATOM 685 C CA . GLU A 1 90 ? -8.324 -9.544 3.817 1.00 72.69 90 GLU A CA 1
ATOM 686 C C . GLU A 1 90 ? -8.996 -9.902 5.157 1.00 72.69 90 GLU A C 1
ATOM 688 O O . GLU A 1 90 ? -9.547 -9.008 5.803 1.00 72.69 90 GLU A O 1
ATOM 693 N N . PRO A 1 91 ? -8.884 -11.147 5.673 1.00 77.94 91 PRO A N 1
ATOM 694 C CA . PRO A 1 91 ? -9.400 -11.470 7.001 1.00 77.94 91 PRO A CA 1
ATOM 695 C C . PRO A 1 91 ? -8.677 -10.765 8.164 1.00 77.94 91 PRO A C 1
ATOM 697 O O . PRO A 1 91 ? -9.328 -10.432 9.150 1.00 77.94 91 PRO A O 1
ATOM 700 N N . GLU A 1 92 ? -7.379 -10.474 8.079 1.00 80.19 92 GLU A N 1
ATOM 701 C CA . GLU A 1 92 ? -6.672 -9.662 9.085 1.00 80.19 92 GLU A CA 1
ATOM 702 C C . GLU A 1 92 ? -7.160 -8.207 9.065 1.00 80.19 92 GLU A C 1
ATOM 704 O O . GLU A 1 92 ? -7.430 -7.630 10.117 1.00 80.19 92 GLU A O 1
ATOM 709 N N . LEU A 1 93 ? -7.371 -7.634 7.877 1.00 82.19 93 LEU A N 1
ATOM 710 C CA . LEU A 1 93 ? -7.926 -6.288 7.739 1.00 82.19 93 LEU A CA 1
ATOM 711 C C . LEU A 1 93 ? -9.344 -6.209 8.327 1.00 82.19 93 LEU A C 1
ATOM 713 O O . LEU A 1 93 ? -9.649 -5.296 9.094 1.00 82.19 93 LEU A O 1
ATOM 717 N N . ILE A 1 94 ? -10.196 -7.195 8.030 1.00 85.56 94 ILE A N 1
ATOM 718 C CA . ILE A 1 94 ? -11.552 -7.293 8.593 1.00 85.56 94 ILE A CA 1
ATOM 719 C C . ILE A 1 94 ? -11.494 -7.430 10.121 1.00 85.56 94 ILE A C 1
ATOM 721 O O . ILE A 1 94 ? -12.262 -6.776 10.829 1.00 85.56 94 ILE A O 1
ATOM 725 N N . LYS A 1 95 ? -10.572 -8.243 10.652 1.00 85.38 95 LYS A N 1
ATOM 726 C CA . LYS A 1 95 ? -10.365 -8.391 12.099 1.00 85.38 95 LYS A CA 1
ATOM 727 C C . LYS A 1 95 ? -9.989 -7.058 12.743 1.00 85.38 95 LYS A C 1
ATOM 729 O O . LYS A 1 95 ? -10.586 -6.689 13.753 1.00 85.38 95 LYS A O 1
ATOM 734 N N . GLN A 1 96 ? -9.056 -6.317 12.150 1.00 86.12 96 GLN A N 1
ATOM 735 C CA . GLN A 1 96 ? -8.632 -5.007 12.646 1.00 86.12 96 GLN A CA 1
ATOM 736 C C . GLN A 1 96 ? -9.763 -3.975 12.607 1.00 86.12 96 GLN A C 1
ATOM 738 O O . GLN A 1 96 ? -9.978 -3.280 13.599 1.00 86.12 96 GLN A O 1
ATOM 743 N N . GLN A 1 97 ? -10.539 -3.922 11.520 1.00 87.50 97 GLN A N 1
ATOM 744 C CA . GLN A 1 97 ? -11.701 -3.034 11.415 1.00 87.50 97 GLN A CA 1
ATOM 745 C C . GLN A 1 97 ? -12.742 -3.330 12.501 1.00 87.50 97 GLN A C 1
ATOM 747 O O . GLN A 1 97 ? -13.163 -2.423 13.217 1.00 87.50 97 GLN A O 1
ATOM 752 N N . ARG A 1 98 ? -13.097 -4.605 12.699 1.00 89.38 98 ARG A N 1
ATOM 753 C CA . ARG A 1 98 ? -14.062 -5.018 13.732 1.00 89.38 98 ARG A CA 1
ATOM 754 C C . ARG A 1 98 ? -13.552 -4.764 15.155 1.00 89.38 98 ARG A C 1
ATOM 756 O O . ARG A 1 98 ? -14.339 -4.445 16.044 1.00 89.38 98 ARG A O 1
ATOM 763 N N . LEU A 1 99 ? -12.243 -4.888 15.393 1.00 89.50 99 LEU A N 1
ATOM 764 C CA . LEU A 1 99 ? -11.626 -4.531 16.677 1.00 89.50 99 LEU A CA 1
ATOM 765 C C . LEU A 1 99 ? -11.647 -3.018 16.927 1.00 89.50 99 LEU A C 1
ATOM 767 O O . LEU A 1 99 ? -11.864 -2.598 18.069 1.00 89.50 99 LEU A O 1
ATOM 771 N N . ALA A 1 100 ? -11.439 -2.210 15.886 1.00 89.12 100 ALA A N 1
ATOM 772 C CA . ALA A 1 100 ? -11.535 -0.758 15.966 1.00 89.12 100 ALA A CA 1
ATOM 773 C C . ALA A 1 100 ? -12.976 -0.318 16.266 1.00 89.12 100 ALA A C 1
ATOM 775 O O . ALA A 1 100 ? -13.185 0.459 17.193 1.00 89.12 100 ALA A O 1
ATOM 776 N N . GLU A 1 101 ? -13.963 -0.892 15.573 1.00 89.44 101 GLU A N 1
ATOM 777 C CA . GLU A 1 101 ? -15.391 -0.668 15.829 1.00 89.44 101 GLU A CA 1
ATOM 778 C C . GLU A 1 101 ? -15.770 -1.024 17.273 1.00 89.44 101 GLU A C 1
ATOM 780 O O . GLU A 1 101 ? -16.336 -0.202 17.993 1.00 89.44 101 GLU A O 1
ATOM 785 N N . ALA A 1 102 ? -15.366 -2.208 17.746 1.00 89.69 102 ALA A N 1
ATOM 786 C CA . ALA A 1 102 ? -15.616 -2.616 19.125 1.00 89.69 102 ALA A CA 1
ATOM 787 C C . ALA A 1 102 ? -14.971 -1.663 20.139 1.00 89.69 102 ALA A C 1
ATOM 789 O O . ALA A 1 102 ? -15.555 -1.372 21.178 1.00 89.69 102 ALA A O 1
ATOM 790 N N . SER A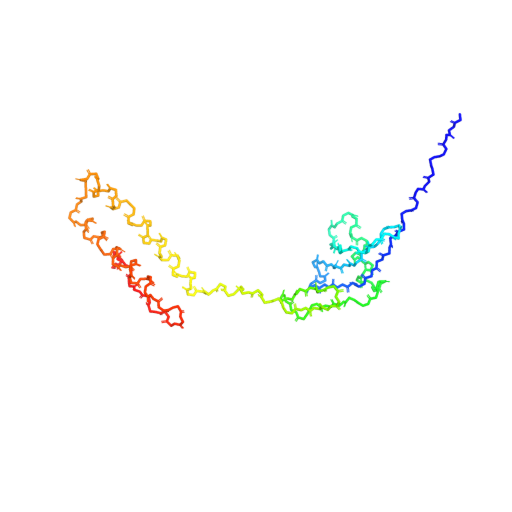 1 103 ? -13.769 -1.161 19.855 1.00 90.25 103 SER A N 1
ATOM 791 C CA . SER A 1 103 ? -13.085 -0.211 20.738 1.00 90.25 103 SER A CA 1
ATOM 792 C C . SER A 1 103 ? -13.773 1.156 20.747 1.00 90.25 103 SER A C 1
ATOM 794 O O . SER A 1 103 ? -13.907 1.753 21.814 1.00 90.25 103 SER A O 1
ATOM 796 N N . ALA A 1 104 ? -14.270 1.609 19.593 1.00 90.06 104 ALA A N 1
ATOM 797 C CA . ALA A 1 104 ? -15.034 2.844 19.459 1.00 90.06 104 ALA A CA 1
ATOM 798 C C . ALA A 1 104 ? -16.387 2.781 20.186 1.00 90.06 104 ALA A C 1
ATOM 800 O O . ALA A 1 104 ? -16.801 3.778 20.766 1.00 90.06 104 ALA A O 1
ATOM 801 N N . ALA A 1 105 ? -17.044 1.615 20.214 1.00 88.69 105 ALA A N 1
ATOM 802 C CA . ALA A 1 105 ? -18.272 1.407 20.981 1.00 88.69 105 ALA A CA 1
ATOM 803 C C . ALA A 1 105 ? -18.014 1.266 22.493 1.00 88.69 105 ALA A C 1
ATOM 805 O O . ALA A 1 105 ? -18.790 1.758 23.308 1.00 88.69 105 ALA A O 1
ATOM 806 N N . ILE A 1 106 ? -16.911 0.615 22.886 1.00 92.25 106 ILE A N 1
ATOM 807 C CA . ILE A 1 106 ? -16.544 0.428 24.299 1.00 92.25 106 ILE A CA 1
ATOM 808 C C . ILE A 1 106 ? -16.182 1.752 24.973 1.00 92.25 106 ILE A C 1
ATOM 810 O O . ILE A 1 106 ? -16.543 1.921 26.131 1.00 92.25 106 ILE A O 1
ATOM 814 N N . ALA A 1 107 ? -15.476 2.659 24.290 1.00 93.06 107 ALA A N 1
ATOM 815 C CA . ALA A 1 107 ? -14.997 3.914 24.876 1.00 93.06 107 ALA A CA 1
ATOM 816 C C . ALA A 1 107 ? -16.108 4.742 25.566 1.00 93.06 107 ALA A C 1
ATOM 818 O O . ALA A 1 107 ? -16.026 4.904 26.781 1.00 93.06 107 ALA A O 1
ATOM 819 N N . PRO A 1 108 ? -17.194 5.165 24.884 1.00 90.75 108 PRO A N 1
ATOM 820 C CA . PRO A 1 108 ? -18.245 5.965 25.518 1.00 90.75 108 PRO A CA 1
ATOM 821 C C . PRO A 1 108 ? -19.015 5.200 26.604 1.00 90.75 108 PRO A C 1
ATOM 823 O O . PRO A 1 108 ? -19.417 5.784 27.607 1.00 90.75 108 PRO A O 1
ATOM 826 N N . LEU A 1 109 ? -19.206 3.885 26.440 1.00 91.31 109 LEU A N 1
ATOM 827 C CA . LEU A 1 109 ? -19.867 3.047 27.447 1.00 91.31 109 LEU A CA 1
ATOM 828 C C . LEU A 1 109 ? -19.010 2.901 28.711 1.00 91.31 109 LEU A C 1
ATOM 830 O O . LEU A 1 109 ? -19.534 2.865 29.822 1.00 91.31 109 LEU A O 1
ATOM 834 N N . GLN A 1 110 ? -17.690 2.805 28.548 1.00 91.94 110 GLN A N 1
ATOM 835 C CA . GLN A 1 110 ? -16.748 2.766 29.658 1.00 91.94 110 GLN A CA 1
ATOM 836 C C . GLN A 1 110 ? -16.689 4.123 30.362 1.00 91.94 110 GLN A C 1
ATOM 838 O O . GLN A 1 110 ? -16.760 4.143 31.585 1.00 91.94 110 GLN A O 1
ATOM 843 N N . ASP A 1 111 ? -16.668 5.229 29.613 1.00 93.56 111 ASP A N 1
ATOM 844 C CA . ASP A 1 111 ? -16.725 6.581 30.178 1.00 93.56 111 ASP A CA 1
ATOM 845 C C . ASP A 1 111 ? -17.997 6.772 31.022 1.00 93.56 111 ASP A C 1
ATOM 847 O O . ASP A 1 111 ? -17.932 7.272 32.143 1.00 93.56 111 ASP A O 1
ATOM 851 N N . ALA A 1 112 ? -19.156 6.310 30.537 1.00 91.56 112 ALA A N 1
ATOM 852 C CA . ALA A 1 112 ? -20.408 6.363 31.293 1.00 91.56 112 ALA A CA 1
ATOM 853 C C . ALA A 1 112 ? -20.340 5.548 32.597 1.00 91.56 112 ALA A C 1
ATOM 855 O O . ALA A 1 112 ? -20.852 5.990 33.627 1.00 91.56 112 ALA A O 1
ATOM 856 N N . VAL A 1 113 ? -19.697 4.375 32.583 1.00 91.19 113 VAL A N 1
ATOM 857 C CA . VAL A 1 113 ? -19.496 3.554 33.790 1.00 91.19 113 VAL A CA 1
ATOM 858 C C . VAL A 1 113 ? -18.541 4.239 34.765 1.00 91.19 113 VAL A C 1
ATOM 860 O O . VAL A 1 113 ? -18.846 4.317 35.954 1.00 91.19 113 VAL A O 1
ATOM 863 N N . ASP A 1 114 ? -17.424 4.769 34.271 1.00 93.75 114 ASP A N 1
ATOM 864 C CA . ASP A 1 114 ? -16.396 5.425 35.083 1.00 93.75 114 ASP A CA 1
ATOM 865 C C . ASP A 1 114 ? -16.921 6.723 35.721 1.00 93.75 114 ASP A C 1
ATOM 867 O O . ASP A 1 114 ? -16.562 7.056 36.851 1.00 93.75 114 ASP A O 1
ATOM 871 N N . LEU A 1 115 ? -17.832 7.422 35.036 1.00 94.19 115 LEU A N 1
ATOM 872 C CA . LEU A 1 115 ? -18.544 8.599 35.544 1.00 94.19 115 LEU A CA 1
ATOM 873 C C . LEU A 1 115 ? -19.752 8.252 36.434 1.00 94.19 115 LEU A C 1
ATOM 875 O O . LEU A 1 115 ? -20.388 9.157 36.974 1.00 94.19 115 LEU A O 1
ATOM 879 N N . GLY A 1 116 ? -20.096 6.969 36.589 1.00 91.38 116 GLY A N 1
ATOM 880 C CA . GLY A 1 116 ? -21.278 6.528 37.340 1.00 91.38 116 GLY A CA 1
ATOM 881 C C . GLY A 1 116 ? -22.611 6.944 36.704 1.00 91.38 116 GLY A C 1
ATOM 882 O O . GLY A 1 116 ? -23.628 7.010 37.390 1.00 91.38 116 GLY A O 1
ATOM 883 N N . MET A 1 117 ? -22.600 7.254 35.407 1.00 92.44 117 MET A N 1
ATOM 884 C CA . MET A 1 117 ? -23.752 7.691 34.611 1.00 92.44 117 MET A CA 1
ATOM 885 C C . MET A 1 117 ? -24.364 6.559 33.777 1.00 92.44 117 MET A C 1
ATOM 887 O O . MET A 1 117 ? -25.411 6.760 33.165 1.00 92.44 117 MET A O 1
ATOM 891 N N . ALA A 1 118 ? -23.721 5.390 33.739 1.00 91.88 118 ALA A N 1
ATOM 892 C CA . ALA A 1 118 ? -24.184 4.259 32.953 1.00 91.88 118 ALA A CA 1
ATOM 893 C C . ALA A 1 118 ? -25.513 3.702 33.472 1.00 91.88 118 ALA A C 1
ATOM 895 O O . ALA A 1 118 ? -25.679 3.390 34.651 1.00 91.88 118 ALA A O 1
ATOM 896 N N . THR A 1 119 ? -26.439 3.514 32.545 1.00 91.62 119 THR A N 1
ATOM 897 C CA . THR A 1 119 ? -27.671 2.757 32.743 1.00 91.62 119 THR A CA 1
ATOM 898 C C . THR A 1 119 ? -27.392 1.252 32.773 1.00 91.62 119 THR A C 1
ATOM 900 O O . THR A 1 119 ? -26.403 0.772 32.214 1.00 91.62 119 THR A O 1
ATOM 903 N N . ASP A 1 120 ? -28.305 0.468 33.354 1.00 89.88 120 ASP A N 1
ATOM 904 C CA . ASP A 1 120 ? -28.205 -1.002 33.346 1.00 89.88 120 ASP A CA 1
ATOM 905 C C . ASP A 1 120 ? -28.093 -1.572 31.917 1.00 89.88 120 ASP A C 1
ATOM 907 O O . ASP A 1 120 ? -27.394 -2.561 31.680 1.00 89.88 120 ASP A O 1
ATOM 911 N N . ALA A 1 121 ? -28.731 -0.909 30.944 1.00 87.50 121 ALA A N 1
ATOM 912 C CA . ALA A 1 121 ? -28.640 -1.254 29.528 1.00 87.50 121 ALA A CA 1
ATOM 913 C C . ALA A 1 121 ? -27.234 -1.000 28.954 1.00 87.50 121 ALA A C 1
ATOM 915 O O . ALA A 1 121 ? -26.705 -1.843 28.229 1.00 87.50 121 ALA A O 1
ATOM 916 N N . GLU A 1 122 ? -26.598 0.120 29.301 1.00 88.69 122 GLU A N 1
ATOM 917 C CA . GLU A 1 122 ? -25.228 0.439 28.876 1.00 88.69 122 GLU A CA 1
ATOM 918 C C . GLU A 1 122 ? -24.194 -0.484 29.525 1.00 88.69 122 GLU A C 1
ATOM 920 O O . GLU A 1 122 ? -23.248 -0.901 28.857 1.00 88.69 122 GLU A O 1
ATOM 925 N N . ILE A 1 123 ? -24.396 -0.884 30.785 1.00 88.75 123 ILE A N 1
ATOM 926 C CA . ILE A 1 123 ? -23.543 -1.874 31.462 1.00 88.75 123 ILE A CA 1
ATOM 927 C C . ILE A 1 123 ? -23.631 -3.232 30.752 1.00 88.75 123 ILE A C 1
ATOM 929 O O . ILE A 1 123 ? -22.600 -3.855 30.474 1.00 88.75 123 ILE A O 1
ATOM 933 N N . ALA A 1 124 ? -24.844 -3.685 30.416 1.00 89.50 124 ALA A N 1
ATOM 934 C CA . ALA A 1 124 ? -25.044 -4.919 29.658 1.00 89.50 124 ALA A CA 1
ATOM 935 C C . ALA A 1 124 ? -24.411 -4.833 28.257 1.00 89.50 124 ALA A C 1
ATOM 937 O O . ALA A 1 124 ? -23.732 -5.764 27.814 1.00 89.50 124 ALA A O 1
ATOM 938 N N . MET A 1 125 ? -24.556 -3.689 27.581 1.00 88.75 125 MET A N 1
ATOM 939 C CA . MET A 1 125 ? -23.966 -3.457 26.263 1.00 88.75 125 MET A CA 1
ATOM 940 C C . MET A 1 125 ? -22.432 -3.438 26.321 1.00 88.75 125 MET A C 1
ATOM 942 O O . MET A 1 125 ? -21.777 -4.070 25.492 1.00 88.75 125 MET A O 1
ATOM 946 N N . LEU A 1 126 ? -21.838 -2.818 27.344 1.00 90.75 126 LEU A N 1
ATOM 947 C CA . LEU A 1 126 ? -20.391 -2.818 27.578 1.00 90.75 126 LEU A CA 1
ATOM 948 C C . LEU A 1 126 ? -19.843 -4.242 27.759 1.00 90.75 126 LEU A C 1
ATOM 950 O O . LEU A 1 126 ? -18.787 -4.578 27.215 1.00 90.75 126 LEU A O 1
ATOM 954 N N . GLN A 1 127 ? -20.550 -5.096 28.504 1.00 90.44 127 GLN A N 1
ATOM 955 C CA . GLN A 1 127 ? -20.180 -6.505 28.670 1.00 90.44 127 GLN A CA 1
ATOM 956 C C . GLN A 1 127 ? -20.260 -7.285 27.349 1.00 90.44 127 GLN A C 1
ATOM 958 O O . GLN A 1 127 ? -19.355 -8.073 27.044 1.00 90.44 127 GLN A O 1
ATOM 963 N N . ALA A 1 128 ? -21.292 -7.035 26.539 1.00 90.75 128 ALA A N 1
ATOM 964 C CA . ALA A 1 128 ? -21.452 -7.661 25.231 1.00 90.75 128 ALA A CA 1
ATOM 965 C C . ALA A 1 128 ? -20.323 -7.255 24.264 1.00 90.75 128 ALA A C 1
ATOM 967 O O . ALA A 1 128 ? -19.683 -8.122 23.666 1.00 90.75 128 ALA A O 1
ATOM 968 N N . TRP A 1 129 ? -19.982 -5.965 24.190 1.00 91.81 129 TRP A N 1
ATOM 969 C CA . TRP A 1 129 ? -18.876 -5.466 23.363 1.00 91.81 129 TRP A CA 1
ATOM 970 C C . TRP A 1 129 ? -17.504 -5.980 23.810 1.00 91.81 129 TRP A C 1
ATOM 972 O O . TRP A 1 129 ? -16.678 -6.361 22.976 1.00 91.81 129 TRP A O 1
ATOM 982 N N . LYS A 1 130 ? -17.249 -6.062 25.124 1.00 90.56 130 LYS A N 1
ATOM 983 C CA . LYS A 1 130 ? -16.015 -6.667 25.657 1.00 90.56 130 LYS A CA 1
ATOM 984 C C . LYS A 1 130 ? -15.905 -8.144 25.274 1.00 90.56 130 LYS A C 1
ATOM 986 O O . LYS A 1 130 ? -14.829 -8.582 24.863 1.00 90.56 130 LYS A O 1
ATOM 991 N N . THR A 1 131 ? -17.008 -8.889 25.350 1.00 89.88 131 THR A N 1
ATOM 992 C CA . THR A 1 131 ? -17.077 -10.294 24.917 1.00 89.88 131 THR A CA 1
ATOM 993 C C . THR A 1 131 ? -16.807 -10.425 23.418 1.00 89.88 131 THR A C 1
ATOM 995 O O . THR A 1 131 ? -15.936 -11.200 23.022 1.00 89.88 131 THR A O 1
ATOM 998 N N . TYR A 1 132 ? -17.470 -9.610 22.595 1.00 90.44 132 TYR A N 1
ATOM 999 C CA . TYR A 1 132 ? -17.268 -9.552 21.146 1.00 90.44 132 TYR A CA 1
ATOM 1000 C C . TYR A 1 132 ? -15.802 -9.285 20.777 1.00 90.44 132 TYR A C 1
ATOM 1002 O O . TYR A 1 132 ? -15.215 -10.031 19.995 1.00 90.44 132 TYR A O 1
ATOM 1010 N N . ARG A 1 133 ? -15.148 -8.309 21.422 1.00 91.31 133 ARG A N 1
ATOM 1011 C CA . ARG A 1 133 ? -13.723 -8.002 21.200 1.00 91.31 133 ARG A CA 1
ATOM 1012 C C . ARG A 1 133 ? -12.796 -9.178 21.532 1.00 91.31 133 ARG A C 1
ATOM 1014 O O . ARG A 1 133 ? -11.791 -9.389 20.852 1.00 91.31 133 ARG A O 1
ATOM 1021 N N . VAL A 1 134 ? -13.103 -9.949 22.576 1.00 90.12 134 VAL A N 1
ATOM 1022 C CA . VAL A 1 134 ? -12.329 -11.149 22.941 1.00 90.12 134 VAL A CA 1
ATOM 1023 C C . VAL A 1 134 ? -12.544 -12.270 21.924 1.00 90.12 134 VAL A C 1
ATOM 1025 O O . VAL A 1 134 ? -11.578 -12.922 21.532 1.00 90.12 134 VAL A O 1
ATOM 1028 N N . LEU A 1 135 ? -13.783 -12.477 21.471 1.00 89.81 135 LEU A N 1
ATOM 1029 C CA . LEU A 1 135 ? -14.098 -13.458 20.432 1.00 89.81 135 LEU A CA 1
ATOM 1030 C C . LEU A 1 135 ? -13.404 -13.109 19.113 1.00 89.81 135 LEU A C 1
ATOM 1032 O O . LEU A 1 135 ? -12.747 -13.976 18.549 1.00 89.81 135 LEU A O 1
ATOM 1036 N N . LEU A 1 136 ? -13.439 -11.840 18.690 1.00 89.50 136 LEU A N 1
ATOM 1037 C CA . LEU A 1 136 ? -12.717 -11.347 17.511 1.00 89.50 136 LEU A CA 1
ATOM 1038 C C . LEU A 1 136 ? -11.219 -11.634 17.580 1.00 89.50 136 LEU A C 1
ATOM 1040 O O . LEU A 1 136 ? -10.640 -12.119 16.612 1.00 89.50 136 LEU A O 1
ATOM 1044 N N . ASN A 1 137 ? -10.584 -11.386 18.729 1.00 87.31 137 ASN A N 1
ATOM 1045 C CA . ASN A 1 137 ? -9.160 -11.676 18.905 1.00 87.31 137 ASN A CA 1
ATOM 1046 C C . ASN A 1 137 ? -8.831 -13.166 18.729 1.00 87.31 137 ASN A C 1
ATOM 1048 O O . ASN A 1 137 ? -7.755 -13.491 18.226 1.00 87.31 137 ASN A O 1
ATOM 1052 N N . ARG A 1 138 ? -9.763 -14.056 19.088 1.00 89.81 138 ARG A N 1
ATOM 1053 C CA . ARG A 1 138 ? -9.628 -15.516 18.970 1.00 89.81 138 ARG A CA 1
ATOM 1054 C C . ARG A 1 138 ? -9.986 -16.069 17.587 1.00 89.81 138 ARG A C 1
ATOM 1056 O O . ARG A 1 138 ? -9.779 -17.258 17.373 1.00 89.81 138 ARG A O 1
ATOM 1063 N N . VAL A 1 139 ? -10.513 -15.253 16.668 1.00 87.25 139 VAL A N 1
ATOM 1064 C CA . VAL A 1 139 ? -10.833 -15.703 15.305 1.00 87.25 139 VAL A CA 1
ATOM 1065 C C . VAL A 1 139 ? -9.555 -16.141 14.595 1.00 87.25 139 VAL A C 1
ATOM 1067 O O . VAL A 1 139 ? -8.582 -15.379 14.522 1.00 87.25 139 VAL A O 1
ATOM 1070 N N . ASP A 1 140 ? -9.595 -17.366 14.069 1.00 84.56 140 ASP A N 1
ATOM 1071 C CA . ASP A 1 140 ? -8.595 -17.912 13.160 1.00 84.56 140 ASP A CA 1
ATOM 1072 C C . ASP A 1 140 ? -8.762 -17.270 11.778 1.00 84.56 140 ASP A C 1
ATOM 1074 O O . ASP A 1 140 ? -9.779 -17.433 11.104 1.00 84.56 140 ASP A O 1
ATOM 1078 N N . ILE A 1 141 ? -7.745 -16.520 11.369 1.00 79.88 141 ILE A N 1
ATOM 1079 C CA . ILE A 1 141 ? -7.719 -15.726 10.137 1.00 79.88 141 ILE A CA 1
ATOM 1080 C C . ILE A 1 141 ? -7.664 -16.631 8.891 1.00 79.88 141 ILE A C 1
ATOM 1082 O O . ILE A 1 141 ? -8.051 -16.199 7.810 1.00 79.88 141 ILE A O 1
ATOM 1086 N N . SER A 1 142 ? -7.247 -17.898 9.028 1.00 78.00 142 SER A N 1
ATOM 1087 C CA . SER A 1 142 ? -7.181 -18.854 7.911 1.00 78.00 142 SER A CA 1
ATOM 1088 C C . SER A 1 142 ? -8.550 -19.415 7.497 1.00 78.00 142 SER A C 1
ATOM 1090 O O . SER A 1 142 ? -8.728 -19.820 6.347 1.00 78.00 142 SER A O 1
ATOM 1092 N N . LYS A 1 143 ? -9.525 -19.429 8.419 1.00 79.19 143 LYS A N 1
ATOM 1093 C CA . LYS A 1 143 ? -10.926 -19.842 8.209 1.00 79.19 143 LYS A CA 1
ATOM 1094 C C . LYS A 1 143 ? -11.843 -19.029 9.132 1.00 79.19 143 LYS A C 1
ATOM 1096 O O . LYS A 1 1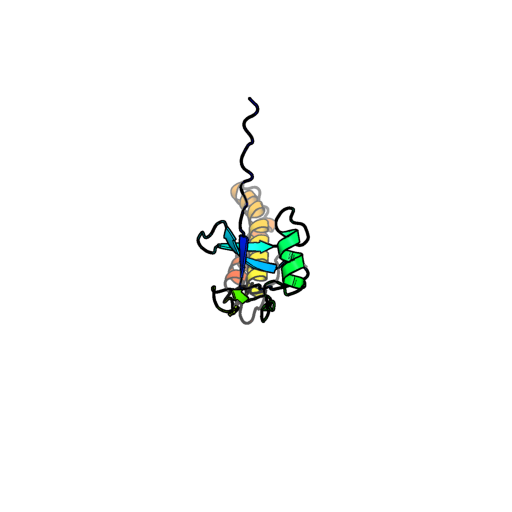43 ? -12.322 -19.552 10.142 1.00 79.19 143 LYS A O 1
ATOM 1101 N N . PRO A 1 144 ? -12.069 -17.745 8.821 1.00 79.81 144 PRO A N 1
ATOM 1102 C CA . PRO A 1 144 ? -12.700 -16.835 9.760 1.00 79.81 144 PRO A CA 1
ATOM 1103 C C . PRO A 1 144 ? -14.177 -17.172 9.980 1.00 79.81 144 PRO A C 1
ATOM 1105 O O . PRO A 1 144 ? -14.968 -17.226 9.040 1.0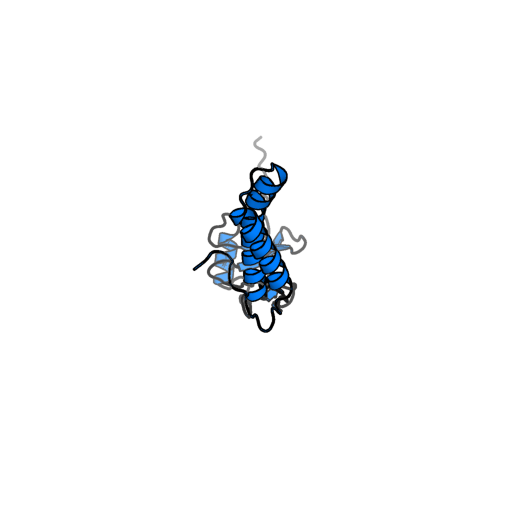0 79.81 144 PRO A O 1
ATOM 1108 N N . VAL A 1 145 ? -14.554 -17.329 11.248 1.00 86.56 145 VAL A N 1
ATOM 1109 C CA . VAL A 1 145 ? -15.948 -17.332 11.705 1.00 86.56 145 VAL A CA 1
ATOM 1110 C C . VAL A 1 145 ? -16.139 -16.078 12.544 1.00 86.56 145 VAL A C 1
ATOM 1112 O O . VAL A 1 145 ? -15.640 -15.989 13.666 1.00 86.56 145 VAL A O 1
ATOM 1115 N N . TRP A 1 146 ? -16.804 -15.078 11.970 1.00 86.25 146 TRP A N 1
ATOM 1116 C CA . TRP A 1 146 ? -16.977 -13.784 12.621 1.00 86.25 146 TRP A CA 1
ATOM 1117 C C . TRP A 1 146 ? -18.094 -13.852 13.670 1.00 86.25 146 TRP A C 1
ATOM 1119 O O . TRP A 1 146 ? -19.184 -14.324 13.348 1.00 86.25 146 TRP A O 1
ATOM 1129 N N . PRO A 1 147 ? -17.855 -13.383 14.907 1.00 86.81 147 PRO A N 1
ATOM 1130 C CA . PRO A 1 147 ? -18.919 -13.234 15.891 1.00 86.81 147 PRO A CA 1
ATOM 1131 C C . PRO A 1 147 ? -19.931 -12.164 15.445 1.00 86.81 147 PRO A C 1
ATOM 1133 O O . PRO A 1 147 ? -19.600 -11.279 14.652 1.00 86.81 147 PRO A O 1
ATOM 1136 N N . GLU A 1 148 ? -21.159 -12.236 15.956 1.00 85.06 148 GLU A N 1
ATOM 1137 C CA . GLU A 1 148 ? -22.196 -11.233 15.687 1.00 85.06 148 GLU A CA 1
ATOM 1138 C C . GLU A 1 148 ? -21.931 -9.933 16.451 1.00 85.06 148 GLU A C 1
ATOM 1140 O O . GLU A 1 148 ? -21.449 -9.948 17.588 1.00 85.06 148 GLU A O 1
ATOM 1145 N N . VAL A 1 149 ? -22.241 -8.804 15.811 1.00 85.25 149 VAL A N 1
ATOM 1146 C CA . VAL A 1 149 ? -22.058 -7.470 16.392 1.00 85.25 149 VAL A CA 1
ATOM 1147 C C . VAL A 1 149 ? -23.131 -7.234 17.463 1.00 85.25 149 VAL A C 1
ATOM 1149 O O . VAL A 1 149 ? -24.320 -7.343 17.161 1.00 85.25 149 VAL A O 1
ATOM 1152 N N . PRO A 1 150 ? -22.757 -6.886 18.706 1.00 81.81 150 PRO A N 1
ATOM 1153 C CA . PRO A 1 150 ? -23.724 -6.570 19.750 1.00 81.81 150 PRO A CA 1
ATOM 1154 C C . PRO A 1 150 ? -24.576 -5.346 19.391 1.00 81.81 150 PRO A C 1
ATOM 1156 O O . PRO A 1 150 ? -24.039 -4.303 19.029 1.00 81.81 150 PRO A O 1
ATOM 1159 N N . GLY A 1 151 ? -25.898 -5.448 19.548 1.00 72.56 151 GLY A N 1
ATOM 1160 C CA . GLY A 1 151 ? -26.818 -4.316 19.367 1.00 72.56 151 GLY A CA 1
ATOM 1161 C C . GLY A 1 151 ? -27.359 -4.119 17.947 1.00 72.56 151 GLY A C 1
ATOM 1162 O O . GLY A 1 151 ? -28.125 -3.184 17.732 1.00 72.56 151 GLY A O 1
ATOM 1163 N N . VAL A 1 152 ? -27.021 -5.000 17.001 1.00 51.78 152 VAL A N 1
ATOM 1164 C CA . VAL A 1 152 ? -27.719 -5.101 15.711 1.00 51.78 152 VAL A CA 1
ATOM 1165 C C . VAL A 1 152 ? -28.765 -6.213 15.836 1.00 51.78 152 VAL A C 1
ATOM 1167 O O . VAL A 1 152 ? -28.407 -7.385 15.929 1.00 51.78 152 VAL A O 1
ATOM 1170 N N . ALA A 1 153 ? -30.042 -5.836 15.896 1.00 37.97 153 ALA A N 1
ATOM 1171 C CA . ALA A 1 153 ? -31.201 -6.720 15.763 1.00 37.97 153 ALA A CA 1
ATOM 1172 C C . ALA A 1 153 ? -32.032 -6.268 14.559 1.00 37.97 153 ALA A C 1
ATOM 1174 O O . ALA A 1 153 ? -32.085 -5.036 14.328 1.00 37.97 153 ALA A O 1
#

Radius of gyration: 29.43 Å; chains: 1; bounding box: 68×62×67 Å

Sequence (153 aa):
MMTEVPDVEINIDVKKPRSVDTDISVDVDISINGADFIPFTAMPGDSAGHEIYLKALNGDYGKITLSPGPDYLWSGRKWVANQITDSVNEPELIKQQRLAEASAAIAPLQDAVDLGMATDAEIAMLQAWKTYRVLLNRVDISKPVWPEVPGVA

pLDDT: mean 84.87, std 11.71, range [37.97, 94.44]

Foldseek 3Di:
DDDDDDDDDWDKDWEAWEDQDLQAWIWIFIDIPNHDTDIDIAGCPDPVRNVVSVCVVVQVRHDYHYAPHPQWDDPVPDTDRNPPPPPPLVLVVVLVVLLVVLVVLLVVLVVCVVVVNHDPVSVVQNVVSVVQNVVSVVADSVDGDHDDDPPDD

Secondary structure (DSSP, 8-state):
---PPP-----EEEEEEEES-TTT-EEEEEEETT---EEEEE-TT-TTHHHHHHHHHHTTT---EE-SSTTEEE-SSSEEE--------HHHHHHHHHHHHHHHHHHHHHHHHHTT---HHHHHHHHHHHHHHHHHHH--TTS--PPPPTT--